Protein AF-F7XU32-F1 (afdb_monomer_lite)

Radius of gyration: 10.52 Å; chains: 1; bounding box: 22×17×26 Å

Sequence (54 aa):
MKTRLLYAKLAIYKELYGETNAEVAQVYREIALLYDRQHNHTEACALLQRALYI

Organism: Midichloria mitochondrii (strain IricVA) (NCBI:txid696127)

pLDDT: mean 96.05, std 5.19, range [64.88, 98.38]

Secondary structure (DSSP, 8-state):
-HHHHHHHHHHHHHHHH-TTSHHHHHHHHHHHHHHHTTT-HHHHHHHHHHHHH-

Structure (mmCIF, N/CA/C/O backbone):
data_AF-F7XU32-F1
#
_entry.id   AF-F7XU32-F1
#
loop_
_atom_site.group_PDB
_atom_site.id
_atom_site.type_symbol
_atom_site.label_atom_id
_atom_site.label_alt_id
_atom_site.label_comp_id
_atom_site.label_asym_id
_atom_site.label_entity_id
_atom_site.label_seq_id
_atom_site.pdbx_PDB_ins_code
_atom_site.Cartn_x
_atom_site.Cartn_y
_atom_site.Cartn_z
_atom_site.occupancy
_atom_site.B_iso_or_equiv
_atom_site.auth_seq_id
_atom_site.auth_comp_id
_atom_site.auth_asym_id
_atom_site.auth_atom_id
_atom_site.pdbx_PDB_model_num
ATOM 1 N N . MET A 1 1 ? -6.075 4.896 -15.156 1.00 64.88 1 MET A N 1
ATOM 2 C CA . MET A 1 1 ? -7.314 5.416 -14.517 1.00 64.88 1 MET A CA 1
ATOM 3 C C . MET A 1 1 ? -7.615 4.773 -13.160 1.00 64.88 1 MET A C 1
ATOM 5 O O . MET A 1 1 ? -7.804 5.514 -12.206 1.00 64.88 1 MET A O 1
ATOM 9 N N . LYS A 1 2 ? -7.607 3.435 -13.029 1.00 79.94 2 LYS A N 1
ATOM 10 C CA . LYS A 1 2 ? -7.968 2.728 -11.779 1.00 79.94 2 LYS A CA 1
ATOM 11 C C . LYS A 1 2 ? -7.101 3.086 -10.555 1.00 79.94 2 LYS A C 1
ATOM 13 O O . LYS A 1 2 ? -7.638 3.224 -9.464 1.00 79.94 2 LYS A O 1
ATOM 18 N N . THR A 1 3 ? -5.805 3.348 -10.748 1.00 86.62 3 THR A N 1
ATOM 19 C CA . THR A 1 3 ? -4.875 3.763 -9.679 1.00 86.62 3 THR A CA 1
ATOM 20 C C . THR A 1 3 ? -5.310 5.057 -8.982 1.00 86.62 3 THR A C 1
ATOM 22 O O . THR A 1 3 ? -5.289 5.136 -7.759 1.00 86.62 3 THR A O 1
ATOM 25 N N . ARG A 1 4 ? -5.790 6.057 -9.739 1.00 93.00 4 ARG A N 1
ATOM 26 C CA . ARG A 1 4 ? -6.219 7.360 -9.194 1.00 93.00 4 ARG A CA 1
ATOM 27 C C . ARG A 1 4 ? -7.408 7.230 -8.237 1.00 93.00 4 ARG A C 1
ATOM 29 O O . ARG A 1 4 ? -7.449 7.923 -7.229 1.00 93.00 4 ARG A O 1
ATOM 36 N N . LEU A 1 5 ? -8.352 6.337 -8.541 1.00 95.81 5 LEU A N 1
ATOM 37 C CA . LEU A 1 5 ? -9.524 6.100 -7.692 1.00 95.81 5 LEU A CA 1
ATOM 38 C C . LEU A 1 5 ? -9.136 5.461 -6.355 1.00 95.81 5 LEU A C 1
ATOM 40 O O . LEU A 1 5 ? -9.685 5.833 -5.324 1.00 95.81 5 LEU A O 1
ATOM 44 N N . LEU A 1 6 ? -8.161 4.548 -6.357 1.00 96.44 6 LEU A N 1
ATOM 45 C CA . LEU A 1 6 ? -7.681 3.913 -5.129 1.00 96.44 6 LEU A CA 1
ATOM 46 C C . LEU A 1 6 ? -6.927 4.896 -4.227 1.00 96.44 6 LEU A C 1
ATOM 48 O O . LEU A 1 6 ? -7.121 4.866 -3.018 1.00 96.44 6 LEU A O 1
ATOM 52 N N . TYR A 1 7 ? -6.143 5.818 -4.792 1.00 97.00 7 TYR A N 1
ATOM 53 C CA . TYR A 1 7 ? -5.515 6.882 -4.001 1.00 97.00 7 TYR A CA 1
ATOM 54 C C . TYR A 1 7 ? -6.533 7.875 -3.421 1.00 97.00 7 TYR A C 1
ATOM 56 O O . TYR A 1 7 ? -6.368 8.320 -2.289 1.00 97.00 7 TYR A O 1
ATOM 64 N N . ALA A 1 8 ? -7.610 8.185 -4.150 1.00 97.69 8 ALA A N 1
ATOM 65 C CA . ALA A 1 8 ? -8.702 8.993 -3.606 1.00 97.69 8 ALA A CA 1
ATOM 66 C C . ALA A 1 8 ? -9.435 8.262 -2.464 1.00 97.69 8 ALA A C 1
ATOM 68 O O . ALA A 1 8 ? -9.666 8.850 -1.409 1.00 97.69 8 ALA A O 1
ATOM 69 N N . LYS A 1 9 ? -9.730 6.963 -2.636 1.00 97.62 9 LYS A N 1
ATOM 70 C CA . LYS A 1 9 ? -10.289 6.102 -1.579 1.00 97.62 9 LYS A CA 1
ATOM 71 C C . LYS A 1 9 ? -9.377 6.079 -0.349 1.00 97.62 9 LYS A C 1
ATOM 73 O O . LYS A 1 9 ? -9.864 6.240 0.763 1.00 97.62 9 LYS A O 1
ATOM 78 N N . LEU A 1 10 ? -8.064 5.947 -0.552 1.00 97.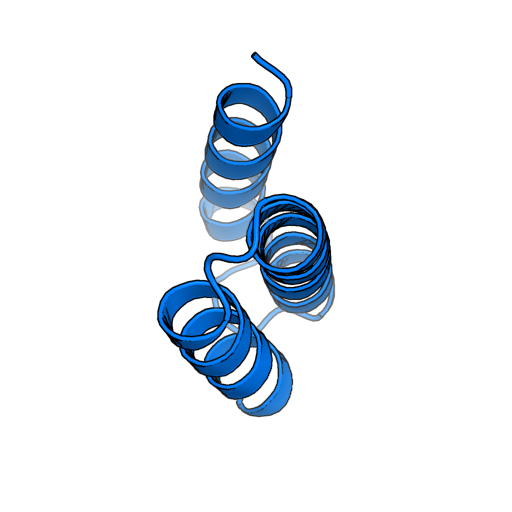75 10 LEU A N 1
ATOM 79 C CA . LEU A 1 10 ? -7.071 5.940 0.521 1.00 97.75 10 LEU A CA 1
ATOM 80 C C . LEU A 1 10 ? -7.112 7.233 1.344 1.00 97.75 10 LEU A C 1
ATOM 82 O O . LEU A 1 10 ? -7.099 7.165 2.567 1.00 97.75 10 LEU A O 1
ATOM 86 N N . ALA A 1 11 ? -7.182 8.395 0.689 1.00 98.00 11 ALA A N 1
ATOM 87 C CA . ALA A 1 11 ? -7.252 9.683 1.377 1.00 98.00 11 ALA A CA 1
ATOM 88 C C . ALA A 1 11 ? -8.500 9.786 2.269 1.00 98.00 11 ALA A C 1
ATOM 90 O O . ALA A 1 11 ? -8.378 10.069 3.457 1.00 98.00 11 ALA A O 1
ATOM 91 N N . ILE A 1 12 ? -9.674 9.452 1.724 1.00 98.00 12 ILE A N 1
ATOM 92 C CA . ILE A 1 12 ? -10.942 9.470 2.470 1.00 98.00 12 ILE A CA 1
ATOM 93 C C . ILE A 1 12 ? -10.883 8.510 3.665 1.00 98.00 12 ILE A C 1
ATOM 95 O O . ILE A 1 12 ? -11.292 8.848 4.770 1.00 98.00 12 ILE A O 1
ATOM 99 N N . TYR A 1 13 ? -10.350 7.306 3.462 1.00 97.81 13 TYR A N 1
ATOM 100 C CA . TYR A 1 13 ? -10.317 6.277 4.501 1.00 97.81 13 TYR A CA 1
ATOM 101 C C . TYR A 1 13 ? -9.329 6.627 5.616 1.00 97.81 13 TYR A C 1
ATOM 103 O O . TYR A 1 13 ? -9.610 6.368 6.783 1.00 97.81 13 TYR A O 1
ATOM 111 N N . LYS A 1 14 ? -8.207 7.272 5.281 1.00 97.56 14 LYS A N 1
ATOM 112 C CA . LYS A 1 14 ? -7.269 7.808 6.272 1.00 97.56 14 LYS A CA 1
ATOM 113 C C . LYS A 1 14 ? -7.901 8.890 7.141 1.00 97.56 14 LYS A C 1
ATOM 115 O O . LYS A 1 14 ? -7.644 8.909 8.339 1.00 97.56 14 LYS A O 1
ATOM 120 N N . GLU A 1 15 ? -8.716 9.766 6.557 1.00 98.06 15 GLU A N 1
ATOM 121 C CA . GLU A 1 15 ? -9.426 10.814 7.300 1.00 98.06 15 GLU A CA 1
ATOM 122 C C . GLU A 1 15 ? -10.533 10.242 8.195 1.00 98.06 15 GLU A C 1
ATOM 124 O O . GLU A 1 15 ? -10.677 10.670 9.336 1.00 98.06 15 GLU A O 1
ATOM 129 N N . LE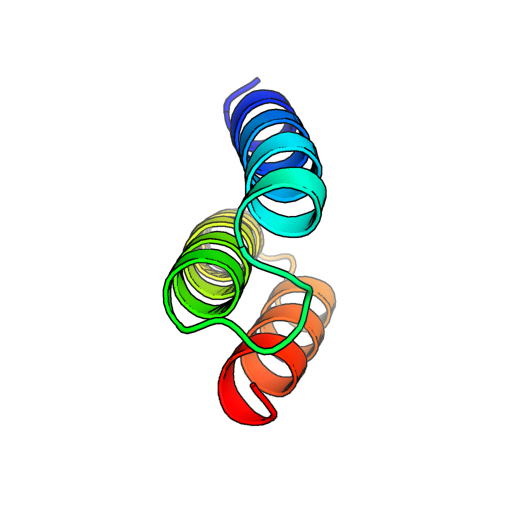U A 1 16 ? -11.295 9.261 7.701 1.00 98.06 16 LEU A N 1
ATOM 130 C CA . LEU A 1 16 ? -12.423 8.678 8.434 1.00 98.06 16 LEU A CA 1
ATOM 131 C C . LEU A 1 16 ? -11.998 7.704 9.535 1.00 98.06 16 LEU A C 1
ATOM 133 O O . LEU A 1 16 ? -12.600 7.688 10.607 1.00 98.06 16 LEU A O 1
ATOM 137 N N . TYR A 1 17 ? -11.003 6.861 9.258 1.00 96.75 17 TYR A N 1
ATOM 138 C CA . TYR A 1 17 ? -10.669 5.711 10.101 1.00 96.75 17 TYR A CA 1
ATOM 139 C C . TYR A 1 17 ? -9.290 5.804 10.759 1.00 96.75 17 TYR A C 1
ATOM 141 O O . TYR A 1 17 ? -9.012 5.049 11.691 1.00 96.75 17 TYR A O 1
ATOM 149 N N . GLY A 1 18 ? -8.438 6.722 10.299 1.00 95.38 18 GLY A N 1
ATOM 150 C CA . GLY A 1 18 ? -7.045 6.829 10.721 1.00 95.38 18 GLY A CA 1
ATOM 151 C C . GLY A 1 18 ? -6.105 5.901 9.945 1.00 95.38 18 GLY A C 1
ATOM 152 O O . GLY A 1 18 ? -6.506 4.883 9.386 1.00 95.38 18 GLY A O 1
ATOM 153 N N . GLU A 1 19 ? -4.819 6.261 9.918 1.00 94.75 19 GLU A N 1
ATOM 154 C CA . GLU A 1 19 ? -3.778 5.569 9.135 1.00 94.75 19 GLU A CA 1
ATOM 155 C C . GLU A 1 19 ? -3.590 4.098 9.532 1.00 94.75 19 GLU A C 1
ATOM 157 O O . GLU A 1 19 ? -3.266 3.280 8.680 1.00 94.75 19 GLU A O 1
ATOM 162 N N . THR A 1 20 ? -3.793 3.761 10.808 1.00 95.50 20 THR A N 1
ATOM 163 C CA . THR A 1 20 ? -3.555 2.418 11.360 1.00 95.50 20 THR A CA 1
ATOM 164 C C . THR A 1 20 ? -4.797 1.524 11.312 1.00 95.50 20 THR A C 1
ATOM 166 O O . THR A 1 20 ? -4.883 0.534 12.033 1.00 95.50 20 THR A O 1
ATOM 169 N N . ASN A 1 21 ? -5.811 1.894 10.530 1.00 97.12 21 ASN A N 1
ATOM 170 C CA . ASN A 1 21 ? -7.022 1.099 10.405 1.00 97.12 21 ASN A CA 1
ATOM 171 C C . ASN A 1 21 ? -6.870 0.012 9.329 1.00 97.12 21 ASN A C 1
ATOM 173 O O . ASN A 1 21 ? -6.327 0.263 8.251 1.00 97.12 21 ASN A O 1
ATOM 177 N N . ALA A 1 22 ? -7.431 -1.174 9.578 1.00 97.25 22 ALA A N 1
ATOM 178 C CA . ALA A 1 22 ? -7.412 -2.295 8.636 1.00 97.25 22 ALA A CA 1
ATOM 179 C C . ALA A 1 22 ? -8.005 -1.948 7.251 1.00 97.25 22 ALA A C 1
ATOM 181 O O . ALA A 1 22 ? -7.538 -2.456 6.231 1.00 97.25 22 ALA A O 1
ATOM 182 N N . GLU A 1 23 ? -8.977 -1.035 7.182 1.00 97.56 23 GLU A N 1
ATOM 183 C CA . GLU A 1 23 ? -9.540 -0.544 5.920 1.00 97.56 23 GLU A CA 1
ATOM 184 C C . GLU A 1 23 ? -8.509 0.252 5.101 1.00 97.56 23 GLU A C 1
ATOM 18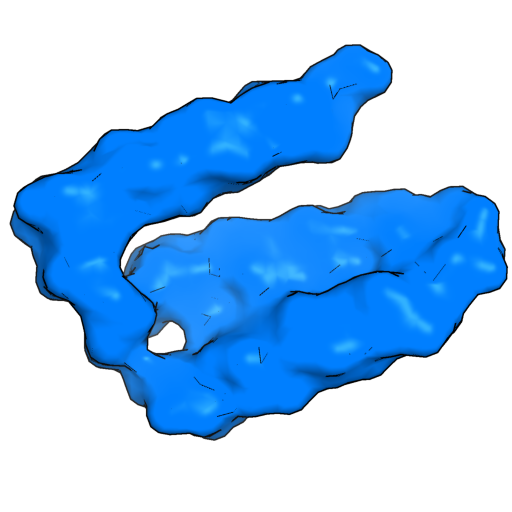6 O O . GLU A 1 23 ? -8.455 0.146 3.875 1.00 97.56 23 GLU A O 1
ATOM 191 N N . VAL A 1 24 ? -7.627 1.008 5.764 1.00 97.88 24 VAL A N 1
ATOM 192 C CA . VAL A 1 24 ? -6.518 1.724 5.116 1.00 97.88 24 VAL A CA 1
ATOM 193 C C . VAL A 1 24 ? -5.458 0.733 4.621 1.00 97.88 24 VAL A C 1
ATOM 195 O O . VAL A 1 24 ? -5.010 0.846 3.474 1.00 97.88 24 VAL A O 1
ATOM 198 N N . ALA A 1 25 ? -5.124 -0.291 5.416 1.00 98.19 25 ALA A N 1
ATOM 199 C CA . ALA A 1 25 ? -4.231 -1.378 4.997 1.00 98.19 25 ALA A CA 1
ATOM 200 C C . ALA A 1 25 ? -4.751 -2.108 3.751 1.00 98.19 25 ALA A C 1
ATOM 202 O O . ALA A 1 25 ? -4.000 -2.374 2.805 1.00 98.19 25 ALA A O 1
ATOM 203 N N . GLN A 1 26 ? -6.057 -2.388 3.704 1.00 98.12 26 GLN A N 1
ATOM 204 C CA . GLN A 1 26 ? -6.672 -3.032 2.551 1.00 98.12 26 GLN A CA 1
ATOM 205 C C . GLN A 1 26 ? -6.521 -2.184 1.283 1.00 98.12 26 GLN A C 1
ATOM 207 O O . GLN A 1 26 ? -6.190 -2.729 0.225 1.00 98.12 26 GLN A O 1
ATOM 212 N N . VAL A 1 27 ? -6.705 -0.863 1.371 1.00 97.81 27 VAL A N 1
ATOM 213 C CA . VAL A 1 27 ? -6.529 0.022 0.212 1.00 97.81 27 VAL A CA 1
ATOM 214 C C . VAL A 1 27 ? -5.067 0.063 -0.238 1.00 97.81 27 VAL A C 1
ATOM 216 O O . VAL A 1 27 ? -4.807 -0.010 -1.440 1.00 97.81 27 VAL A O 1
ATOM 219 N N . TYR A 1 28 ? -4.099 0.085 0.685 1.00 98.25 28 TYR A N 1
ATOM 220 C CA . TYR A 1 28 ? -2.679 -0.042 0.335 1.00 98.25 28 TYR A CA 1
ATOM 221 C C . TYR A 1 28 ? -2.383 -1.338 -0.432 1.00 98.25 28 TYR A C 1
ATOM 223 O O . TYR A 1 28 ? -1.728 -1.299 -1.478 1.00 98.25 28 TYR A O 1
ATOM 231 N N . ARG A 1 29 ? -2.935 -2.473 0.015 1.00 98.31 29 ARG A N 1
ATOM 232 C CA . ARG A 1 29 ? -2.818 -3.761 -0.687 1.00 98.31 29 ARG A CA 1
ATOM 233 C C . ARG A 1 29 ? -3.457 -3.724 -2.080 1.00 98.31 29 ARG A C 1
ATOM 235 O O . ARG A 1 29 ? -2.879 -4.241 -3.033 1.00 98.31 29 ARG A O 1
ATOM 242 N N . GLU A 1 30 ? -4.634 -3.113 -2.224 1.00 97.81 30 GLU A N 1
ATOM 243 C CA . GLU A 1 30 ? -5.321 -2.963 -3.518 1.00 97.81 30 GLU A CA 1
ATOM 244 C C . GLU A 1 30 ? -4.486 -2.149 -4.520 1.00 97.81 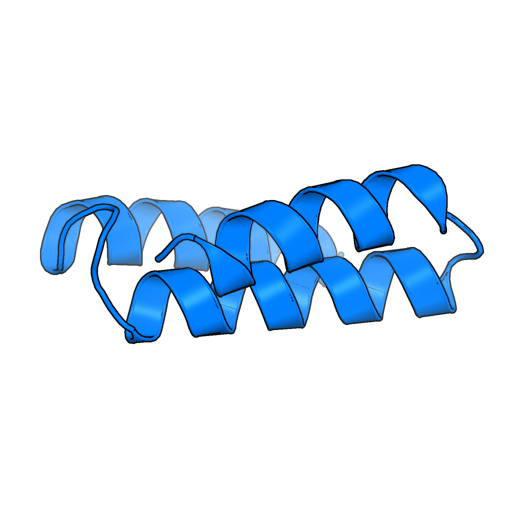30 GLU A C 1
ATOM 246 O O . GLU A 1 30 ? -4.406 -2.512 -5.698 1.00 97.81 30 GLU A O 1
ATOM 251 N N . ILE A 1 31 ? -3.830 -1.079 -4.057 1.00 97.81 31 ILE A N 1
ATOM 252 C CA . ILE A 1 31 ? -2.923 -0.268 -4.880 1.00 97.81 31 ILE A CA 1
ATOM 253 C C . ILE A 1 31 ? -1.686 -1.092 -5.260 1.00 97.81 31 ILE A C 1
ATOM 255 O O . ILE A 1 31 ? -1.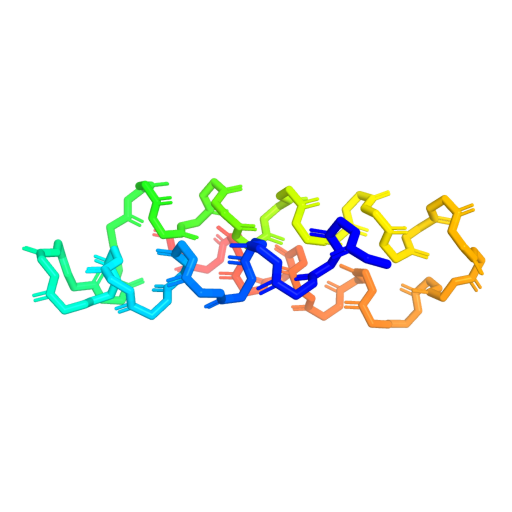305 -1.108 -6.431 1.00 97.81 31 ILE A O 1
ATOM 259 N N . ALA A 1 32 ? -1.099 -1.824 -4.310 1.00 97.81 32 ALA A N 1
ATOM 260 C CA . ALA A 1 32 ? 0.076 -2.653 -4.555 1.00 97.81 32 ALA A CA 1
ATOM 261 C C . ALA A 1 32 ? -0.157 -3.708 -5.644 1.00 97.81 32 ALA A C 1
ATOM 263 O O . ALA A 1 32 ? 0.628 -3.812 -6.583 1.00 97.81 32 ALA A O 1
ATOM 264 N N . LEU A 1 33 ? -1.276 -4.436 -5.575 1.00 97.19 33 LEU A N 1
ATOM 265 C CA . LEU A 1 33 ? -1.643 -5.440 -6.581 1.00 97.19 33 LEU A CA 1
ATOM 266 C C . LEU A 1 33 ? -1.805 -4.832 -7.979 1.00 97.19 33 LEU A C 1
ATOM 268 O O . LEU A 1 33 ? -1.585 -5.504 -8.986 1.00 97.19 33 LEU A O 1
ATOM 272 N N . LEU A 1 34 ? -2.216 -3.567 -8.062 1.00 96.25 34 LEU A N 1
ATOM 273 C CA . LEU A 1 34 ? -2.333 -2.872 -9.335 1.00 96.25 34 LEU A CA 1
ATOM 274 C C . LEU A 1 34 ? -0.965 -2.474 -9.906 1.00 96.25 34 LEU A C 1
ATOM 276 O O . LEU A 1 34 ? -0.794 -2.559 -11.121 1.00 96.25 34 LEU A O 1
ATOM 280 N N . TYR A 1 35 ? -0.017 -2.060 -9.059 1.00 96.56 35 TYR A N 1
ATOM 281 C CA . TYR A 1 35 ? 1.371 -1.816 -9.468 1.00 96.56 35 TYR A CA 1
ATOM 282 C C . TYR A 1 35 ? 2.069 -3.108 -9.897 1.00 96.56 35 TYR A C 1
ATOM 284 O O . TYR A 1 35 ? 2.725 -3.122 -10.935 1.00 96.56 35 TYR A O 1
ATOM 292 N N . ASP A 1 36 ? 1.849 -4.206 -9.175 1.00 97.12 36 ASP A N 1
ATOM 293 C CA . ASP A 1 36 ? 2.420 -5.513 -9.505 1.00 97.12 36 ASP A CA 1
ATOM 294 C C . ASP A 1 36 ? 1.982 -5.994 -10.898 1.00 97.12 36 ASP A C 1
ATOM 296 O O . ASP A 1 36 ? 2.808 -6.353 -11.735 1.00 97.12 36 ASP A O 1
ATOM 300 N N . ARG A 1 37 ? 0.686 -5.858 -11.219 1.00 96.12 37 ARG A N 1
ATOM 301 C CA . ARG A 1 37 ? 0.149 -6.140 -12.566 1.00 96.12 37 ARG A CA 1
ATOM 302 C C . ARG A 1 37 ? 0.700 -5.227 -13.665 1.00 96.12 37 ARG A C 1
ATOM 304 O O . ARG A 1 37 ? 0.541 -5.543 -14.838 1.00 96.12 37 ARG A O 1
ATOM 311 N N . GLN A 1 38 ? 1.278 -4.084 -13.304 1.00 96.06 38 GLN A N 1
ATOM 312 C CA . GLN A 1 38 ? 1.940 -3.156 -14.226 1.00 96.06 38 GLN A CA 1
ATOM 313 C C . GLN A 1 38 ? 3.458 -3.373 -14.274 1.00 96.06 38 GLN A C 1
ATOM 315 O O . GLN A 1 38 ? 4.156 -2.549 -14.855 1.00 96.06 38 GLN A O 1
ATOM 320 N N . HIS A 1 39 ? 3.964 -4.459 -13.677 1.00 97.25 39 HIS A N 1
ATOM 321 C CA . HIS A 1 39 ? 5.391 -4.773 -13.551 1.00 97.25 39 HIS A CA 1
ATOM 322 C C . HIS A 1 39 ? 6.198 -3.770 -12.707 1.00 97.25 39 HIS A C 1
ATOM 324 O O . HIS A 1 39 ? 7.427 -3.781 -12.712 1.00 97.25 39 HIS A O 1
ATOM 330 N N . ASN A 1 40 ? 5.513 -2.941 -11.918 1.00 97.38 40 ASN A N 1
ATOM 331 C CA . ASN A 1 40 ? 6.117 -1.989 -10.989 1.00 97.38 40 ASN A CA 1
ATOM 332 C C . ASN A 1 40 ? 6.272 -2.645 -9.606 1.00 97.38 40 ASN A C 1
ATOM 334 O O . ASN A 1 40 ? 5.584 -2.310 -8.637 1.00 97.38 40 ASN A O 1
ATOM 338 N N . HIS A 1 41 ? 7.128 -3.666 -9.537 1.00 96.69 41 HIS A N 1
ATOM 339 C CA . HIS A 1 41 ? 7.245 -4.532 -8.359 1.00 96.69 41 HIS A CA 1
ATOM 340 C C . HIS A 1 41 ? 7.827 -3.812 -7.133 1.00 96.69 41 HIS A C 1
ATOM 342 O O . HIS A 1 41 ? 7.472 -4.142 -6.001 1.00 96.69 41 HIS A O 1
ATOM 348 N N . THR A 1 42 ? 8.682 -2.807 -7.337 1.00 98.06 42 THR A N 1
ATOM 349 C CA . THR A 1 42 ? 9.282 -2.020 -6.249 1.00 98.06 42 THR A CA 1
ATOM 350 C C . THR A 1 42 ? 8.213 -1.241 -5.483 1.00 98.06 42 THR A C 1
ATOM 352 O O . THR A 1 42 ? 8.120 -1.343 -4.259 1.00 98.06 42 THR A O 1
ATOM 355 N N . GLU A 1 43 ? 7.353 -0.515 -6.198 1.00 97.31 43 GLU A N 1
ATOM 356 C CA . GLU A 1 43 ? 6.238 0.246 -5.637 1.00 97.31 43 GLU A CA 1
ATOM 357 C C . GLU A 1 43 ? 5.216 -0.682 -4.979 1.00 97.31 43 GLU A C 1
ATOM 359 O O . GLU A 1 43 ? 4.737 -0.398 -3.879 1.00 97.31 43 GLU A O 1
ATOM 364 N N . ALA A 1 44 ? 4.914 -1.819 -5.614 1.00 98.19 44 ALA A N 1
ATOM 365 C CA . ALA A 1 44 ? 4.033 -2.828 -5.038 1.00 98.19 44 ALA A CA 1
ATOM 366 C C . ALA A 1 44 ? 4.570 -3.358 -3.699 1.00 98.19 44 ALA A C 1
ATOM 368 O O . ALA A 1 44 ? 3.827 -3.419 -2.719 1.00 98.19 44 ALA A O 1
ATOM 369 N N . CYS A 1 45 ? 5.863 -3.685 -3.630 1.00 98.19 45 CYS A N 1
ATOM 370 C CA . CYS A 1 45 ? 6.498 -4.182 -2.413 1.00 98.19 45 CYS A CA 1
ATOM 371 C C . CYS A 1 45 ? 6.449 -3.143 -1.283 1.00 98.19 45 CYS A C 1
ATOM 373 O O . CYS A 1 45 ? 6.031 -3.467 -0.172 1.00 98.19 45 CYS A O 1
ATOM 375 N N . ALA A 1 46 ? 6.774 -1.879 -1.573 1.00 98.38 46 ALA A N 1
ATOM 376 C CA . ALA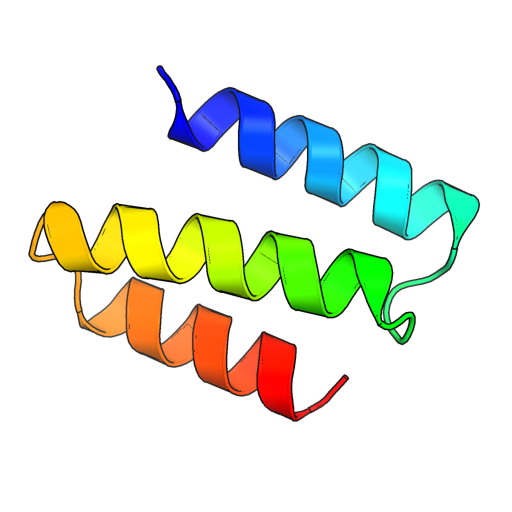 A 1 46 ? 6.705 -0.800 -0.587 1.00 98.38 46 ALA A CA 1
ATOM 377 C C . ALA A 1 46 ? 5.280 -0.600 -0.033 1.00 98.38 46 ALA A C 1
ATOM 379 O O . ALA A 1 46 ? 5.086 -0.411 1.170 1.00 98.38 46 ALA A O 1
ATOM 380 N N . LEU A 1 47 ? 4.262 -0.680 -0.896 1.00 98.12 47 LEU A N 1
ATOM 381 C CA . LEU A 1 47 ? 2.861 -0.561 -0.489 1.00 98.12 47 LEU A CA 1
ATOM 382 C C . LEU A 1 47 ? 2.387 -1.771 0.331 1.00 98.12 47 LEU A C 1
ATOM 384 O O . LEU A 1 47 ? 1.656 -1.588 1.303 1.00 98.12 47 LEU A O 1
ATOM 388 N N . LEU A 1 48 ? 2.822 -2.989 -0.010 1.00 98.31 48 LEU A N 1
ATOM 389 C CA . LEU A 1 48 ? 2.539 -4.190 0.786 1.00 98.31 48 LEU A CA 1
ATOM 390 C C . LEU A 1 48 ? 3.203 -4.133 2.161 1.00 98.31 48 LEU A C 1
ATOM 392 O O . LEU A 1 48 ? 2.561 -4.467 3.149 1.00 98.31 48 LEU A O 1
ATOM 396 N N . GLN A 1 49 ? 4.451 -3.671 2.247 1.00 98.19 49 GLN A N 1
ATOM 397 C CA . GLN A 1 49 ? 5.130 -3.474 3.530 1.00 98.19 49 GLN A CA 1
ATOM 398 C C . GLN A 1 49 ? 4.377 -2.479 4.412 1.00 98.19 49 GLN A C 1
ATOM 400 O O . GLN A 1 49 ? 4.197 -2.724 5.602 1.00 98.19 49 GLN A O 1
ATOM 405 N N . ARG A 1 50 ? 3.875 -1.385 3.825 1.00 96.94 50 ARG A N 1
ATOM 406 C CA . ARG A 1 50 ? 3.050 -0.422 4.559 1.00 96.94 50 ARG A CA 1
ATOM 407 C C . ARG A 1 50 ? 1.729 -1.032 5.025 1.00 96.94 50 ARG A C 1
ATOM 409 O O . ARG A 1 50 ? 1.355 -0.817 6.168 1.00 96.94 50 ARG A O 1
ATOM 416 N N . ALA A 1 51 ? 1.065 -1.818 4.177 1.00 97.56 51 ALA A N 1
ATOM 417 C CA . ALA A 1 51 ? -0.157 -2.531 4.545 1.00 97.56 51 ALA A CA 1
ATOM 418 C C . ALA A 1 51 ? 0.060 -3.585 5.646 1.00 97.56 51 ALA A C 1
ATOM 420 O O . ALA A 1 51 ? -0.861 -3.835 6.402 1.00 97.56 51 ALA A O 1
ATOM 421 N N . LEU A 1 52 ? 1.242 -4.208 5.721 1.00 96.94 52 LEU A N 1
ATOM 422 C CA . LEU A 1 52 ? 1.588 -5.199 6.751 1.00 96.94 52 LEU A CA 1
ATOM 423 C C . LEU A 1 52 ? 1.947 -4.572 8.102 1.00 96.94 52 LEU A C 1
ATOM 425 O O . LEU A 1 52 ? 1.869 -5.247 9.124 1.00 96.94 52 LEU A O 1
ATOM 429 N N . TYR A 1 53 ? 2.415 -3.323 8.098 1.00 96.56 53 TYR A N 1
ATOM 430 C CA . TYR A 1 53 ? 2.749 -2.592 9.321 1.00 96.56 53 TYR A CA 1
ATOM 431 C C . TYR A 1 53 ? 1.513 -2.001 10.016 1.00 96.56 53 TYR A C 1
ATOM 433 O O . TYR A 1 53 ? 1.569 -1.699 11.207 1.00 96.56 53 TYR A O 1
ATOM 441 N N . ILE A 1 54 ? 0.429 -1.812 9.259 1.00 92.94 54 ILE A N 1
ATOM 442 C CA . ILE A 1 54 ? -0.880 -1.380 9.756 1.00 92.94 54 ILE A CA 1
ATOM 443 C C . ILE A 1 54 ? -1.648 -2.597 10.272 1.00 92.94 54 ILE A C 1
ATOM 445 O O . ILE A 1 54 ? -2.150 -2.513 11.413 1.00 92.94 54 ILE A O 1
#

InterPro domains:
  IPR011990 Tetratricopeptide-like helical domain superfamily [G3DSA:1.25.40.10] (3-54)

Foldseek 3Di:
DVLVVLVVVLVVCCVVPNLPDLSNLVSLQVNLVVCVVVVNNVSSVVSNVSSVVD